Protein AF-A0AAW0QZ84-F1 (afdb_monomer_lite)

Organism: NCBI:txid1337665

Foldseek 3Di:
DVLVVVLVVLQVVQADPVPRGRDPVVVVVPDPDNDPVNDQDPVSVVVVVVVVVVVVVVVVVQVQQCPPVDFDDDVPDTDDPRHVVVVDDDD

Secondary structure (DSSP, 8-state):
-HHHHHHHHHHHHH--TTTSS--HHHHTT--GGGSGGGSPPHHHHHHHHHHHHHHHHHHHHHHHHSTT---EEETTEEE-SS-HHHHS---

Radius of gyration: 26.78 Å; chains: 1; bounding box: 60×28×64 Å

pLDDT: mean 84.31, std 12.15, range [56.38, 98.12]

Structure (mmCIF, N/CA/C/O backbone):
data_AF-A0AAW0QZ84-F1
#
_entry.id   AF-A0AAW0QZ84-F1
#
loop_
_atom_site.group_PDB
_atom_site.id
_atom_site.type_symbol
_atom_site.label_atom_id
_atom_site.label_alt_id
_atom_site.label_comp_id
_atom_site.label_asym_id
_atom_site.label_entity_id
_atom_site.label_seq_id
_atom_site.pdbx_PDB_ins_code
_atom_site.Cartn_x
_atom_site.Cartn_y
_atom_site.Cartn_z
_atom_site.occupancy
_atom_site.B_iso_or_equiv
_atom_site.auth_seq_id
_atom_site.auth_comp_id
_atom_site.auth_asym_id
_atom_site.auth_atom_id
_atom_site.pdbx_PDB_model_num
ATOM 1 N N . MET A 1 1 ? -12.575 -5.377 3.793 1.00 63.44 1 MET A N 1
ATOM 2 C CA . MET A 1 1 ? -13.046 -6.628 4.433 1.00 63.44 1 MET A CA 1
ATOM 3 C C . MET A 1 1 ? -12.154 -7.042 5.605 1.00 63.44 1 MET A C 1
ATOM 5 O O . MET A 1 1 ? -12.677 -7.167 6.698 1.00 63.44 1 MET A O 1
ATOM 9 N N . LEU A 1 2 ? -10.827 -7.152 5.441 1.00 81.31 2 LEU A N 1
ATOM 10 C CA . LEU A 1 2 ? -9.916 -7.566 6.530 1.00 81.31 2 LEU A CA 1
ATOM 11 C C . LEU A 1 2 ? -9.902 -6.633 7.755 1.00 81.31 2 LEU A C 1
ATOM 13 O O . LEU A 1 2 ? -9.979 -7.119 8.876 1.00 81.31 2 LEU A O 1
ATOM 17 N N . LEU A 1 3 ? -9.866 -5.308 7.561 1.00 84.62 3 LEU A N 1
ATOM 18 C CA . LEU A 1 3 ? -9.917 -4.351 8.681 1.00 84.62 3 LEU A CA 1
ATOM 19 C C . LEU A 1 3 ? -11.245 -4.399 9.449 1.00 84.62 3 LEU A C 1
ATOM 21 O O . LEU A 1 3 ? -11.259 -4.184 10.654 1.00 84.62 3 LEU A O 1
ATOM 25 N N . VAL A 1 4 ? -12.346 -4.714 8.759 1.00 86.19 4 VAL A N 1
ATOM 26 C CA . VAL A 1 4 ? -13.676 -4.842 9.375 1.00 86.19 4 VAL A CA 1
ATOM 27 C C . VAL A 1 4 ? -13.714 -6.072 10.276 1.00 86.19 4 VAL A C 1
ATOM 29 O O . VAL A 1 4 ? -14.049 -5.950 11.445 1.00 86.19 4 VAL A O 1
ATOM 32 N N . VAL A 1 5 ? -13.267 -7.225 9.769 1.00 90.38 5 VAL A N 1
ATOM 33 C CA . VAL A 1 5 ? -13.197 -8.469 10.555 1.00 90.38 5 VAL A CA 1
ATOM 34 C C . VAL A 1 5 ? -12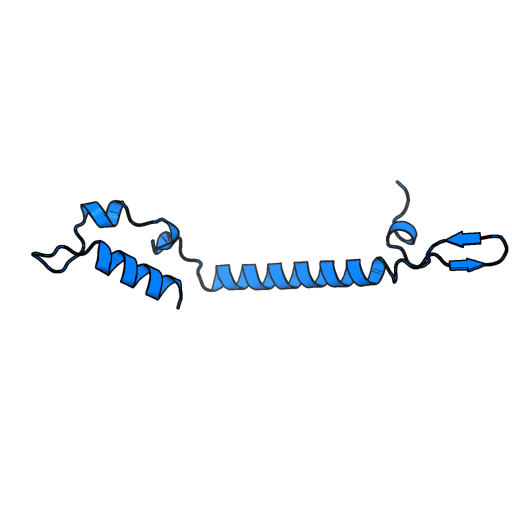.263 -8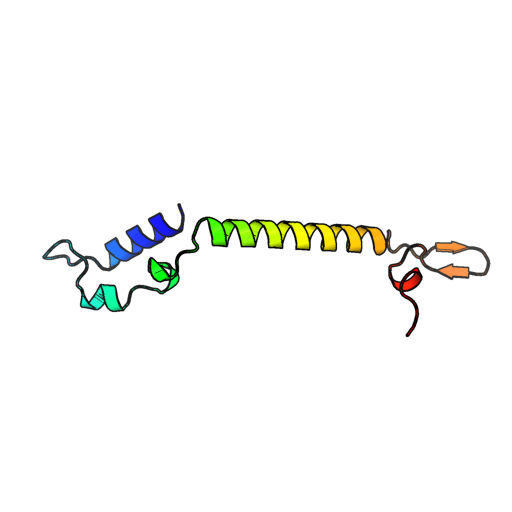.305 11.756 1.00 90.38 5 VAL A C 1
ATOM 36 O O . VAL A 1 5 ? -12.649 -8.584 12.885 1.00 90.38 5 VAL A O 1
ATOM 39 N N . ALA A 1 6 ? -11.066 -7.750 11.544 1.00 91.19 6 ALA A N 1
ATOM 40 C CA . ALA A 1 6 ? -10.114 -7.507 12.627 1.00 91.19 6 ALA A CA 1
ATOM 41 C C . ALA A 1 6 ? -10.669 -6.547 13.695 1.00 91.19 6 ALA A C 1
ATOM 43 O O . ALA A 1 6 ? -10.347 -6.673 14.880 1.00 91.19 6 ALA A O 1
ATOM 44 N N . ARG A 1 7 ? -11.513 -5.590 13.290 1.00 92.31 7 ARG A N 1
ATOM 45 C CA . ARG A 1 7 ? -12.192 -4.689 14.218 1.00 92.31 7 ARG A CA 1
ATOM 46 C C . ARG A 1 7 ? -13.250 -5.415 15.044 1.00 92.31 7 ARG A C 1
ATOM 48 O O . ARG A 1 7 ? -13.289 -5.220 16.257 1.00 92.31 7 ARG A O 1
ATOM 55 N N . GLU A 1 8 ? -14.076 -6.236 14.406 1.00 92.56 8 GLU A N 1
ATOM 56 C CA . GLU A 1 8 ? -15.124 -7.020 15.067 1.00 92.56 8 GLU A CA 1
ATOM 57 C C . GLU A 1 8 ? -14.541 -8.006 16.083 1.00 92.56 8 GLU A C 1
ATOM 59 O O . GLU A 1 8 ? -15.007 -8.054 17.225 1.00 92.56 8 GLU A O 1
ATOM 64 N N . ASP A 1 9 ? -13.482 -8.724 15.705 1.00 94.00 9 ASP A N 1
ATOM 65 C CA . ASP A 1 9 ? -12.774 -9.656 16.586 1.00 94.00 9 ASP A CA 1
ATOM 66 C C . ASP A 1 9 ? -12.212 -8.931 17.814 1.00 94.00 9 ASP A C 1
ATOM 68 O O . ASP A 1 9 ? -12.415 -9.352 18.960 1.00 94.00 9 ASP A O 1
ATOM 72 N N . TRP A 1 10 ? -11.564 -7.782 17.591 1.00 94.69 10 TRP A N 1
ATOM 73 C CA . TRP A 1 10 ? -11.024 -6.976 18.678 1.00 94.69 10 TRP A CA 1
ATOM 74 C C . TRP A 1 10 ? -12.130 -6.445 19.596 1.00 94.69 10 TRP A C 1
ATOM 76 O O . TRP A 1 10 ? -11.996 -6.517 20.821 1.00 94.69 10 TRP A O 1
ATOM 86 N N . ASP A 1 11 ? -1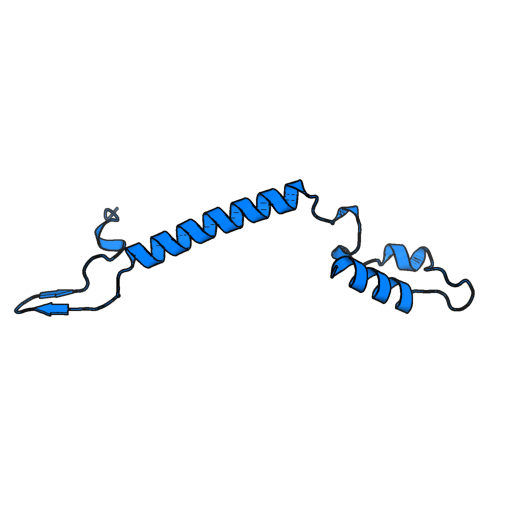3.233 -5.937 19.041 1.00 94.00 11 ASP A N 1
ATOM 87 C CA . ASP A 1 11 ? -14.367 -5.446 19.826 1.00 94.00 11 ASP A CA 1
ATOM 88 C C . ASP A 1 11 ? -15.012 -6.579 20.638 1.00 94.00 11 ASP A C 1
ATOM 90 O O . ASP A 1 11 ? -15.377 -6.357 21.796 1.00 94.00 11 ASP A O 1
ATOM 94 N N . HIS A 1 12 ? -15.107 -7.794 20.084 1.00 93.62 12 HIS A N 1
ATOM 95 C CA . HIS A 1 12 ? -15.636 -8.974 20.770 1.00 93.62 12 HIS A CA 1
ATOM 96 C C . HIS A 1 12 ? -14.785 -9.360 21.987 1.00 93.62 12 HIS A C 1
ATOM 98 O O . HIS A 1 12 ? -15.311 -9.482 23.097 1.00 93.62 12 HIS A O 1
ATOM 104 N N . GLU A 1 13 ? -13.467 -9.473 21.811 1.00 93.56 13 GLU A N 1
ATOM 105 C CA . GLU A 1 13 ? -12.526 -9.806 22.888 1.00 93.56 13 GLU A CA 1
ATOM 106 C C . GLU A 1 13 ? -12.485 -8.718 23.979 1.00 93.56 13 GLU A C 1
ATOM 108 O O . GLU A 1 13 ? -12.280 -8.976 25.172 1.00 93.56 13 GLU A O 1
ATOM 113 N N . ASN A 1 14 ? -12.714 -7.463 23.586 1.00 93.44 14 ASN A N 1
ATOM 114 C CA . ASN A 1 14 ? -12.589 -6.312 24.470 1.00 93.44 14 ASN A CA 1
ATOM 115 C C . ASN A 1 14 ? -13.912 -5.819 25.065 1.00 93.44 14 ASN A C 1
ATOM 117 O O . ASN A 1 14 ? -13.920 -4.889 25.881 1.00 93.44 14 ASN A O 1
ATOM 121 N N . ARG A 1 15 ? -15.017 -6.491 24.749 1.00 93.75 15 ARG A N 1
ATOM 122 C CA . ARG A 1 15 ? -16.352 -6.174 25.247 1.00 93.75 15 ARG A CA 1
ATOM 123 C C . ARG A 1 15 ? -16.486 -6.460 26.743 1.00 93.75 15 ARG A C 1
ATOM 125 O O . ARG A 1 15 ? -16.087 -7.506 27.251 1.00 93.75 15 ARG A O 1
ATOM 132 N N . SER A 1 16 ? -17.110 -5.543 27.480 1.00 90.81 16 SER A N 1
ATOM 133 C CA . SER A 1 16 ? -17.488 -5.799 28.872 1.00 90.81 16 SER A CA 1
ATOM 134 C C . SER A 1 16 ? -18.643 -6.796 28.944 1.00 90.81 16 SER A C 1
ATOM 136 O O . SER A 1 16 ? -19.697 -6.558 28.356 1.00 90.81 16 SER A O 1
ATOM 138 N N . LYS A 1 17 ? -18.494 -7.856 29.749 1.00 89.38 17 LYS A N 1
ATOM 139 C CA . LYS A 1 17 ? -19.568 -8.830 30.016 1.00 89.38 17 LYS A CA 1
ATOM 140 C C . LYS A 1 17 ? -20.793 -8.205 30.697 1.00 89.38 17 LYS A C 1
ATOM 142 O O . LYS A 1 17 ? -21.892 -8.717 30.547 1.00 89.38 17 LYS A O 1
ATOM 147 N N . ARG A 1 18 ? -20.613 -7.098 31.435 1.00 89.50 18 ARG A N 1
ATOM 148 C CA . ARG A 1 18 ? -21.695 -6.433 32.186 1.00 89.50 18 ARG A CA 1
ATOM 149 C C . ARG A 1 18 ? -22.520 -5.484 31.322 1.00 89.50 18 ARG A C 1
ATOM 151 O O . ARG A 1 18 ? -23.732 -5.434 31.458 1.00 89.50 18 ARG A O 1
ATOM 158 N N . THR A 1 19 ? -21.860 -4.676 30.494 1.00 89.00 19 THR A N 1
ATOM 159 C CA . THR A 1 19 ? -22.521 -3.602 29.728 1.00 89.00 19 THR A CA 1
ATOM 160 C C . THR A 1 19 ? -22.639 -3.909 28.243 1.00 89.00 19 THR A C 1
ATOM 162 O O . THR A 1 19 ? -23.301 -3.168 27.523 1.00 89.00 19 THR A O 1
ATOM 165 N N . GLY A 1 20 ? -21.960 -4.948 27.753 1.00 89.62 20 GLY A N 1
ATOM 166 C CA . GLY A 1 20 ? -21.918 -5.251 26.330 1.00 89.62 20 GLY A CA 1
ATOM 167 C C . GLY A 1 20 ? -21.295 -4.122 25.504 1.00 89.62 20 GLY A C 1
ATOM 168 O O . GLY A 1 20 ? -21.623 -3.986 24.330 1.00 89.62 20 GLY A O 1
ATOM 169 N N . ARG A 1 21 ? -20.425 -3.289 26.077 1.00 90.44 21 ARG A N 1
ATOM 170 C CA . ARG A 1 21 ? -19.694 -2.239 25.347 1.00 90.44 21 ARG A CA 1
ATOM 171 C C . ARG A 1 21 ? -18.205 -2.344 25.633 1.00 90.44 21 ARG A C 1
ATOM 173 O O . ARG A 1 21 ? -17.822 -2.833 26.699 1.00 90.44 21 ARG A O 1
ATOM 180 N N . VAL A 1 22 ? -17.380 -1.881 24.700 1.00 90.94 22 VAL A N 1
ATOM 181 C CA . VAL A 1 22 ? -15.936 -1.758 24.920 1.00 90.94 22 VAL A CA 1
ATOM 182 C C . VAL A 1 22 ? -15.684 -0.559 25.848 1.00 90.94 22 VAL A C 1
ATOM 184 O O . VAL A 1 22 ? -16.132 0.546 25.542 1.00 90.94 22 VAL A O 1
ATOM 187 N N . PRO A 1 23 ? -15.019 -0.738 27.004 1.00 92.69 23 PRO A N 1
ATOM 188 C CA . PRO A 1 23 ? -14.694 0.370 27.903 1.00 92.69 23 PRO A CA 1
ATOM 189 C C . PRO A 1 23 ? -13.709 1.365 27.273 1.00 92.69 23 PRO A C 1
ATOM 191 O O . PRO A 1 23 ? -12.782 0.956 26.573 1.00 92.69 23 PRO A O 1
ATOM 194 N N . SER A 1 24 ? -13.807 2.653 27.620 1.00 89.12 24 SER A N 1
ATOM 195 C CA . SER A 1 24 ? -12.905 3.701 27.105 1.00 89.12 24 SER A CA 1
ATOM 196 C C . SER A 1 24 ? -11.423 3.409 27.366 1.00 89.12 24 SER A C 1
ATOM 198 O O . SER A 1 24 ? -10.584 3.643 26.504 1.00 89.12 24 SER A O 1
ATOM 200 N N . ALA A 1 25 ? -11.092 2.803 28.512 1.00 91.31 25 ALA A N 1
ATOM 201 C CA . ALA A 1 25 ? -9.723 2.390 28.832 1.00 91.31 25 ALA A CA 1
ATOM 202 C C . ALA A 1 25 ? -9.148 1.357 27.842 1.00 91.31 25 ALA A C 1
ATOM 204 O O . ALA A 1 25 ? -7.936 1.307 27.635 1.00 91.31 25 ALA A O 1
ATOM 205 N N . LYS A 1 26 ? -10.007 0.532 27.228 1.00 90.75 26 LYS A N 1
ATOM 206 C CA . LYS A 1 26 ? -9.607 -0.426 26.194 1.00 90.75 26 LYS A CA 1
ATOM 207 C C . LYS A 1 26 ? -9.510 0.228 24.817 1.00 90.75 26 LYS A C 1
ATOM 209 O O . LYS A 1 26 ? -8.578 -0.087 24.090 1.00 90.75 26 LYS A O 1
ATOM 214 N N . LEU A 1 27 ? -10.380 1.190 24.498 1.00 88.69 27 LEU A N 1
ATOM 215 C CA . LEU A 1 27 ? -10.295 1.976 23.255 1.00 88.69 27 LEU A CA 1
ATOM 216 C C . LEU A 1 27 ? -8.972 2.750 23.132 1.00 88.69 27 LEU A C 1
ATOM 218 O O . LEU A 1 27 ? -8.411 2.829 22.048 1.00 88.69 27 LEU A O 1
ATOM 222 N N . ILE A 1 28 ? -8.404 3.238 24.240 1.00 87.62 28 ILE A N 1
ATOM 223 C CA . ILE A 1 28 ? -7.074 3.886 24.234 1.00 87.62 28 ILE A CA 1
ATOM 224 C C . ILE A 1 28 ? -5.966 2.908 23.792 1.00 87.62 28 ILE A C 1
ATOM 226 O O . ILE A 1 28 ? -4.976 3.306 23.173 1.00 87.62 28 ILE A O 1
ATOM 230 N N . LYS A 1 29 ? -6.141 1.613 24.080 1.00 90.19 29 LYS A N 1
ATOM 231 C CA . LYS A 1 29 ? -5.215 0.529 23.715 1.00 90.19 29 LYS A CA 1
ATOM 232 C C . LYS A 1 29 ? -5.518 -0.083 22.346 1.00 90.19 29 LYS A C 1
ATOM 234 O O . LYS A 1 29 ? -4.940 -1.113 22.008 1.00 90.19 29 LYS A O 1
ATOM 239 N N . LEU A 1 30 ? -6.403 0.535 21.564 1.00 92.50 30 LEU A N 1
ATOM 240 C CA . LEU A 1 30 ? -6.723 0.081 20.220 1.00 92.50 30 LEU A CA 1
ATOM 241 C C . LEU A 1 30 ? -5.445 0.067 19.356 1.00 92.50 30 LEU A C 1
ATOM 243 O O . LEU A 1 30 ? -4.743 1.094 19.303 1.00 92.50 30 LEU A O 1
ATOM 247 N N . PRO A 1 31 ? -5.118 -1.064 18.701 1.00 93.69 31 PRO A N 1
ATOM 248 C CA . PRO A 1 31 ? -3.991 -1.156 17.781 1.00 93.69 31 PRO A CA 1
ATOM 249 C C . PRO A 1 31 ? -4.054 -0.076 16.703 1.00 93.69 31 PRO A C 1
ATOM 251 O O . PRO A 1 31 ? -5.131 0.233 16.202 1.00 93.69 31 PRO A O 1
ATOM 254 N N . ARG A 1 32 ? -2.899 0.491 16.330 1.00 91.00 32 ARG A N 1
ATOM 255 C CA . ARG A 1 32 ? -2.820 1.632 15.397 1.00 91.00 32 ARG A CA 1
ATOM 256 C C . ARG A 1 32 ? -3.532 1.376 14.070 1.00 91.00 32 ARG A C 1
ATOM 258 O O . ARG A 1 32 ? -4.252 2.249 13.610 1.00 91.00 32 ARG A O 1
ATOM 265 N N . TYR A 1 33 ? -3.386 0.179 13.511 1.00 89.81 33 TYR A N 1
ATOM 266 C CA . TYR A 1 33 ? -3.988 -0.187 12.228 1.00 89.81 33 TYR A CA 1
ATOM 267 C C . TYR A 1 33 ? -5.523 -0.305 12.258 1.00 89.81 33 TYR A C 1
ATOM 269 O O . TYR A 1 33 ? -6.124 -0.372 11.196 1.00 89.81 33 TYR A O 1
ATOM 277 N N . LEU A 1 34 ? -6.150 -0.347 13.443 1.00 92.31 34 LEU A N 1
ATOM 278 C CA . LEU A 1 34 ? -7.612 -0.324 13.611 1.00 92.31 34 LEU A CA 1
ATOM 279 C C . LEU A 1 34 ? -8.151 1.074 13.934 1.00 92.31 34 LEU A C 1
ATOM 281 O O . LEU A 1 34 ? -9.349 1.222 14.187 1.00 92.31 34 LEU A O 1
ATOM 285 N N . ARG A 1 35 ? -7.273 2.078 14.037 1.00 90.44 35 ARG A N 1
ATOM 286 C CA . ARG A 1 35 ? -7.685 3.455 14.300 1.00 90.44 35 ARG A CA 1
ATOM 287 C C . ARG A 1 35 ? -7.956 4.148 12.978 1.00 90.44 35 ARG A C 1
ATOM 289 O O . ARG A 1 35 ? -7.116 4.092 12.081 1.00 90.44 35 ARG A O 1
ATOM 296 N N . GLU A 1 36 ? -9.090 4.830 12.906 1.00 88.19 36 GLU A N 1
ATOM 297 C CA . GLU A 1 36 ? -9.557 5.496 11.691 1.00 88.19 36 GLU A CA 1
ATOM 298 C C . GLU A 1 36 ? -8.539 6.506 11.160 1.00 88.19 36 GLU A C 1
ATOM 300 O O . GLU A 1 36 ? -8.328 6.568 9.954 1.00 88.19 36 GLU A O 1
ATOM 305 N N . GLU A 1 37 ? -7.826 7.219 12.038 1.00 89.06 37 GLU A N 1
ATOM 306 C CA . GLU A 1 37 ? -6.801 8.186 11.632 1.00 89.06 37 GLU A CA 1
ATOM 307 C C . GLU A 1 37 ? -5.587 7.566 10.918 1.00 89.06 37 GLU A C 1
ATOM 309 O O . GLU A 1 37 ? -4.820 8.287 10.289 1.00 89.06 37 GLU A O 1
ATOM 314 N N . ASN A 1 38 ? -5.392 6.247 11.023 1.00 89.56 38 ASN A N 1
ATOM 315 C CA . ASN A 1 38 ? -4.315 5.528 10.338 1.00 89.56 38 ASN A CA 1
ATOM 316 C C . ASN A 1 38 ? -4.823 4.725 9.133 1.00 89.56 38 ASN A C 1
ATOM 318 O O . ASN A 1 38 ? -4.047 3.984 8.526 1.00 89.56 38 ASN A O 1
ATOM 322 N N . HIS A 1 39 ? -6.116 4.803 8.812 1.00 90.25 39 HIS A N 1
ATOM 323 C CA . HIS A 1 39 ? -6.642 4.162 7.618 1.00 90.25 39 HIS A CA 1
ATOM 324 C C . HIS A 1 39 ? -6.232 4.967 6.389 1.00 90.25 39 HIS A C 1
ATOM 326 O O . HIS A 1 39 ? -6.374 6.186 6.344 1.00 90.25 39 HIS A O 1
ATOM 332 N N . LEU A 1 40 ? -5.740 4.255 5.380 1.00 91.00 40 LEU A N 1
ATOM 333 C CA . LEU A 1 40 ? -5.461 4.835 4.076 1.00 91.00 40 LEU A CA 1
ATOM 334 C C . LEU A 1 40 ? -6.777 5.280 3.436 1.00 91.00 40 LEU A C 1
ATOM 336 O O . LEU A 1 40 ? -7.727 4.493 3.348 1.00 91.00 40 LEU A O 1
ATOM 340 N N . SER A 1 41 ? -6.813 6.534 3.000 1.00 92.25 41 SER A N 1
ATOM 341 C CA . SER A 1 41 ? -7.906 7.078 2.202 1.00 92.25 4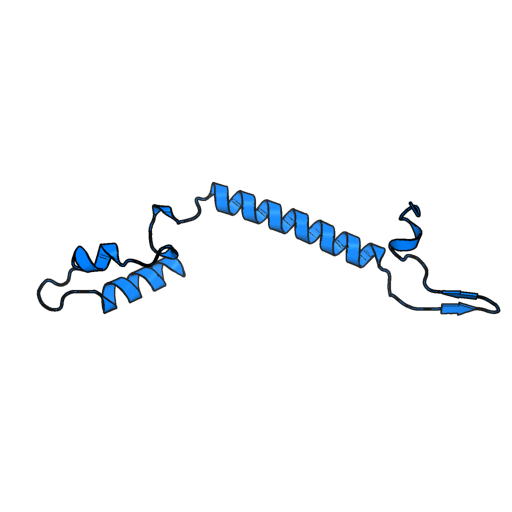1 SER A CA 1
ATOM 342 C C . SER A 1 41 ? -7.896 6.491 0.790 1.00 92.25 41 SER A C 1
ATOM 344 O O . SER A 1 41 ? -6.910 5.891 0.354 1.00 92.25 41 SER A O 1
ATOM 346 N N . ASP A 1 42 ? -8.978 6.697 0.038 1.00 94.38 42 ASP A N 1
ATOM 347 C CA . ASP A 1 42 ? -9.058 6.253 -1.360 1.00 94.38 42 ASP A CA 1
ATOM 348 C C . ASP A 1 42 ? -7.921 6.825 -2.219 1.00 94.38 42 ASP A C 1
ATOM 350 O O . ASP A 1 42 ? -7.375 6.118 -3.068 1.00 94.38 42 ASP A O 1
ATOM 354 N N . ASN A 1 43 ? -7.518 8.070 -1.944 1.00 96.62 43 ASN A N 1
ATOM 355 C CA . ASN A 1 43 ? -6.392 8.720 -2.607 1.00 96.62 43 ASN A CA 1
ATOM 356 C C . ASN A 1 43 ? -5.053 8.062 -2.239 1.00 96.62 43 ASN A C 1
ATOM 358 O O . ASN A 1 43 ? -4.220 7.828 -3.109 1.00 96.62 43 ASN A O 1
ATOM 362 N N . ASP A 1 44 ? -4.843 7.702 -0.970 1.00 95.19 44 ASP A N 1
ATOM 363 C CA . ASP A 1 44 ? -3.611 7.013 -0.563 1.00 95.19 44 ASP A CA 1
ATOM 364 C C . ASP A 1 44 ? -3.495 5.642 -1.248 1.00 95.19 44 ASP A C 1
ATOM 366 O O . ASP A 1 44 ? -2.428 5.263 -1.736 1.00 95.19 44 ASP A O 1
ATOM 370 N N . TRP A 1 45 ? -4.611 4.912 -1.356 1.00 96.00 45 TRP A N 1
ATOM 371 C CA . TRP A 1 45 ? -4.667 3.662 -2.116 1.00 96.00 45 TRP A CA 1
ATOM 372 C C . TRP A 1 45 ? -4.396 3.865 -3.606 1.00 96.00 45 TRP A C 1
ATOM 374 O O . TRP A 1 45 ? -3.767 3.016 -4.236 1.00 96.00 45 TRP A O 1
ATOM 384 N N . GLU A 1 46 ? -4.863 4.968 -4.185 1.00 97.69 46 GLU A N 1
ATOM 385 C CA . GLU A 1 46 ? -4.590 5.316 -5.577 1.00 97.69 46 GLU A CA 1
ATOM 386 C C . GLU A 1 46 ? -3.102 5.585 -5.819 1.00 97.69 46 GLU A C 1
ATOM 388 O O . GLU A 1 46 ? -2.520 5.016 -6.744 1.00 97.69 46 GLU A O 1
ATOM 393 N N . VAL A 1 47 ? -2.455 6.341 -4.932 1.00 97.94 47 VAL A N 1
ATOM 394 C CA . VAL A 1 47 ? -1.003 6.564 -4.975 1.00 97.94 47 VAL A CA 1
ATOM 395 C C . VAL A 1 47 ? -0.240 5.239 -4.898 1.00 97.94 47 VAL A C 1
ATOM 397 O O . VAL A 1 47 ? 0.688 5.021 -5.680 1.00 97.94 47 VAL A O 1
ATOM 400 N N . LEU A 1 48 ? -0.648 4.318 -4.018 1.00 98.00 48 LEU A N 1
ATOM 401 C CA . LEU A 1 48 ? -0.030 2.990 -3.927 1.00 98.00 48 LEU A CA 1
ATOM 402 C C . LEU A 1 48 ? -0.203 2.168 -5.214 1.00 98.00 48 LEU A C 1
ATOM 404 O O . LEU A 1 48 ? 0.740 1.498 -5.629 1.00 98.00 48 LEU A O 1
ATOM 408 N N . ARG A 1 49 ? -1.359 2.251 -5.888 1.00 97.81 49 ARG A N 1
ATOM 409 C CA . ARG A 1 49 ? -1.571 1.599 -7.196 1.00 97.81 49 ARG A CA 1
ATOM 410 C C . ARG A 1 49 ? -0.667 2.175 -8.286 1.00 97.81 49 ARG A C 1
ATOM 412 O O . ARG A 1 49 ? -0.152 1.428 -9.119 1.00 97.81 49 ARG A O 1
ATOM 419 N N . HIS A 1 50 ? -0.454 3.489 -8.291 1.00 98.12 50 HIS A N 1
ATOM 420 C CA . HIS A 1 50 ? 0.486 4.112 -9.222 1.00 98.12 50 HIS A CA 1
ATOM 421 C C . HIS A 1 50 ? 1.926 3.680 -8.951 1.00 98.12 50 HIS A C 1
ATOM 423 O O . HIS A 1 50 ? 2.648 3.361 -9.894 1.00 98.12 50 HIS A O 1
ATOM 429 N N . LEU A 1 51 ? 2.329 3.613 -7.680 1.00 98.12 51 LEU A N 1
ATOM 430 C CA . LEU A 1 51 ? 3.650 3.119 -7.301 1.00 98.12 51 LEU A CA 1
ATOM 431 C C . LEU A 1 51 ? 3.867 1.673 -7.772 1.00 98.12 51 LEU A C 1
ATOM 433 O O . LEU A 1 51 ? 4.885 1.391 -8.398 1.00 98.12 51 LEU A O 1
ATOM 437 N N . ASP A 1 52 ? 2.900 0.787 -7.535 1.00 97.94 5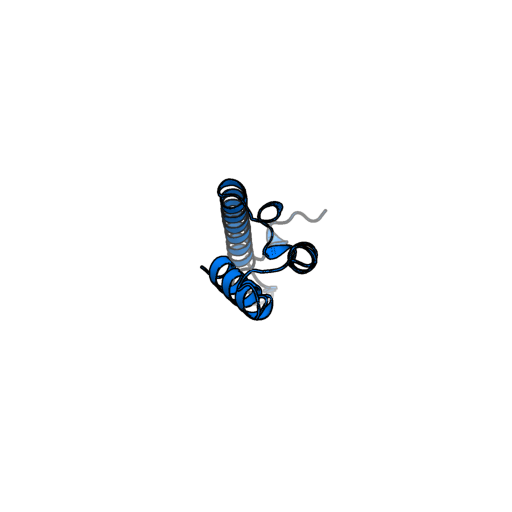2 ASP A N 1
ATOM 438 C CA . ASP A 1 52 ? 2.932 -0.608 -7.997 1.00 97.94 52 ASP A CA 1
ATOM 439 C C . ASP A 1 52 ? 3.073 -0.712 -9.525 1.00 97.94 52 ASP A C 1
ATOM 441 O O . ASP A 1 52 ? 3.912 -1.454 -10.042 1.00 97.94 52 ASP A O 1
ATOM 445 N N . SER A 1 53 ? 2.330 0.121 -10.258 1.00 98.00 53 SER A N 1
ATOM 446 C CA . SER A 1 53 ? 2.416 0.191 -11.722 1.00 98.00 53 SER A CA 1
ATOM 447 C C . SER A 1 53 ? 3.813 0.609 -12.191 1.00 98.00 53 SER A C 1
ATOM 449 O O . SER A 1 53 ? 4.377 -0.003 -13.098 1.00 98.00 53 SER A O 1
ATOM 451 N N . ILE A 1 54 ? 4.398 1.631 -11.558 1.00 97.81 54 ILE A N 1
ATOM 452 C CA . ILE A 1 54 ? 5.750 2.110 -11.874 1.00 97.81 54 ILE A CA 1
ATOM 453 C C . ILE A 1 54 ? 6.779 1.004 -11.616 1.00 97.81 54 ILE A C 1
ATOM 455 O O . ILE A 1 54 ? 7.603 0.716 -12.484 1.00 97.81 54 ILE A O 1
ATOM 459 N N . LEU A 1 55 ? 6.720 0.359 -10.448 1.00 97.81 55 LEU A N 1
ATOM 460 C CA . LEU A 1 55 ? 7.647 -0.713 -10.082 1.00 97.81 55 LEU A CA 1
ATOM 461 C C . LEU A 1 55 ? 7.532 -1.917 -11.023 1.00 97.81 55 LEU A C 1
ATOM 463 O O . LEU A 1 55 ? 8.553 -2.461 -11.437 1.00 97.81 55 LEU A O 1
ATOM 467 N N . THR A 1 56 ? 6.317 -2.274 -11.434 1.00 96.81 56 THR A N 1
ATOM 468 C CA . THR A 1 56 ? 6.074 -3.356 -12.399 1.00 96.81 56 THR A CA 1
ATOM 469 C C . THR A 1 56 ? 6.690 -3.051 -13.767 1.00 96.81 56 THR A C 1
ATOM 471 O O . THR A 1 56 ? 7.265 -3.934 -14.412 1.00 96.81 56 THR A O 1
ATOM 474 N N . ILE A 1 57 ? 6.617 -1.794 -14.219 1.00 95.88 57 ILE A N 1
ATOM 475 C CA . ILE A 1 57 ? 7.276 -1.364 -15.460 1.00 95.88 57 ILE A CA 1
ATOM 476 C C . ILE A 1 57 ? 8.791 -1.517 -15.323 1.00 95.88 57 ILE A C 1
ATOM 478 O O . ILE A 1 57 ? 9.418 -2.106 -16.203 1.00 95.88 57 ILE A O 1
ATOM 482 N N . PHE A 1 58 ? 9.378 -1.045 -14.220 1.00 93.44 58 PHE A N 1
ATOM 483 C CA . PHE A 1 58 ? 10.814 -1.199 -13.979 1.00 93.44 58 PHE A CA 1
ATOM 484 C C . PHE A 1 58 ? 11.239 -2.666 -13.958 1.00 93.44 58 PHE A C 1
ATOM 486 O O . PHE A 1 58 ? 12.198 -3.023 -14.638 1.00 93.44 58 PHE A O 1
ATOM 493 N N . GLU A 1 59 ? 10.512 -3.527 -13.249 1.00 91.62 59 GLU A N 1
ATOM 494 C CA . GLU A 1 59 ? 10.791 -4.964 -13.211 1.00 91.62 59 GLU A CA 1
ATOM 495 C C . GLU A 1 59 ? 10.745 -5.582 -14.617 1.00 91.62 59 GLU A C 1
ATOM 497 O O . GLU A 1 59 ? 11.636 -6.338 -15.000 1.00 91.62 59 GLU A O 1
ATOM 502 N N . THR A 1 60 ? 9.734 -5.227 -15.412 1.00 90.00 60 THR A N 1
ATOM 503 C CA . THR A 1 60 ? 9.580 -5.717 -16.789 1.00 90.00 60 THR A CA 1
ATOM 504 C C . THR A 1 60 ? 10.735 -5.265 -17.678 1.00 90.00 60 THR A C 1
ATOM 506 O O . THR A 1 60 ? 11.285 -6.064 -18.439 1.00 90.00 60 THR A O 1
ATOM 509 N N . VAL A 1 61 ? 11.131 -3.995 -17.573 1.00 87.94 61 VAL A N 1
ATOM 510 C CA . VAL A 1 61 ? 12.260 -3.438 -18.324 1.00 87.94 61 VAL A CA 1
ATOM 511 C C . VAL A 1 61 ? 13.555 -4.137 -17.929 1.00 87.94 61 VAL A C 1
ATOM 513 O O . VAL A 1 61 ? 14.277 -4.582 -18.814 1.00 87.94 61 VAL A O 1
ATOM 516 N N . VAL A 1 62 ? 13.824 -4.310 -16.633 1.00 84.81 62 VAL A N 1
ATOM 517 C CA . VAL A 1 62 ? 15.018 -5.020 -16.148 1.00 84.81 62 VAL A CA 1
ATOM 518 C C . VAL A 1 62 ? 15.046 -6.452 -16.675 1.00 84.81 62 VAL A C 1
ATOM 520 O O . VAL A 1 62 ? 16.020 -6.830 -17.316 1.00 84.81 62 VAL A O 1
ATOM 523 N N . LYS A 1 63 ? 13.954 -7.215 -16.537 1.00 81.62 63 LYS A N 1
ATOM 524 C CA . LYS A 1 63 ? 13.863 -8.586 -17.075 1.00 81.62 63 LYS A CA 1
ATOM 525 C C . LYS A 1 63 ? 14.082 -8.649 -18.587 1.00 81.62 63 LYS A C 1
ATOM 527 O O . LYS A 1 63 ? 14.653 -9.611 -19.088 1.00 81.62 63 LYS A O 1
ATOM 532 N N . THR A 1 64 ? 13.620 -7.638 -19.321 1.00 81.25 64 THR A N 1
ATOM 533 C CA . THR A 1 64 ? 13.820 -7.556 -20.775 1.00 81.25 64 THR A CA 1
ATOM 534 C C . THR A 1 64 ? 15.276 -7.235 -21.120 1.00 81.25 64 THR A C 1
ATOM 536 O O . THR A 1 64 ? 15.822 -7.807 -22.060 1.00 81.25 64 THR A O 1
ATOM 539 N N . LEU A 1 65 ? 15.905 -6.334 -20.361 1.00 75.19 65 LEU A N 1
ATOM 540 C CA . LEU A 1 65 ? 17.282 -5.881 -20.569 1.00 75.19 65 LEU A CA 1
ATOM 541 C C . LEU A 1 65 ? 18.346 -6.843 -20.027 1.00 75.19 65 LEU A C 1
ATOM 543 O O . LEU A 1 65 ? 19.492 -6.743 -20.438 1.00 75.19 65 LEU A O 1
ATOM 547 N N . GLU A 1 66 ? 18.020 -7.745 -19.105 1.00 75.00 66 GLU A N 1
ATOM 548 C CA . GLU A 1 66 ? 18.952 -8.781 -18.634 1.00 75.00 66 GLU A CA 1
ATOM 549 C C . GLU A 1 66 ? 19.132 -9.921 -19.660 1.00 75.00 66 GLU A C 1
ATOM 551 O O . GLU A 1 66 ? 20.118 -10.663 -19.601 1.00 75.00 66 GLU A O 1
ATOM 556 N N . GLY A 1 67 ? 18.223 -10.033 -20.637 1.00 68.12 67 GLY A N 1
ATOM 557 C CA . GLY A 1 67 ? 18.261 -11.059 -21.678 1.00 68.12 67 GLY A CA 1
ATOM 558 C C . GLY A 1 67 ? 18.002 -12.475 -21.142 1.00 68.12 67 GLY A C 1
ATOM 559 O O . GLY A 1 67 ? 17.510 -12.666 -20.034 1.00 68.12 67 GLY A O 1
ATOM 560 N N . ASP A 1 68 ? 18.327 -13.513 -21.925 1.00 66.38 68 ASP A N 1
ATOM 561 C CA . ASP A 1 68 ? 18.182 -14.916 -21.488 1.00 66.38 68 ASP A CA 1
ATOM 562 C C . ASP A 1 68 ? 19.337 -15.398 -20.587 1.00 66.38 68 ASP A C 1
ATOM 564 O O . ASP A 1 68 ? 19.363 -16.567 -20.195 1.00 66.38 68 ASP A O 1
ATOM 568 N N . GLY A 1 69 ? 20.303 -14.519 -20.282 1.00 62.03 69 GLY A N 1
ATOM 569 C CA . GLY A 1 69 ? 21.510 -14.828 -19.512 1.00 62.03 69 GLY A CA 1
ATOM 570 C C . GLY A 1 69 ? 22.382 -15.928 -20.130 1.00 62.03 69 GLY A C 1
ATOM 571 O O . GLY A 1 69 ? 23.274 -16.456 -19.461 1.00 62.03 69 GLY A O 1
ATOM 572 N N . LYS A 1 70 ? 22.127 -16.332 -21.384 1.00 65.56 70 LYS A N 1
ATOM 573 C CA . LYS A 1 70 ? 22.819 -17.466 -21.999 1.00 65.56 70 LYS A CA 1
ATOM 574 C C . LYS A 1 70 ? 24.141 -17.008 -22.588 1.00 65.56 70 LYS A C 1
ATOM 576 O O . LYS A 1 70 ? 24.188 -16.379 -23.646 1.00 65.56 70 LYS A O 1
ATOM 581 N N . VAL A 1 71 ? 25.225 -17.427 -21.943 1.00 66.31 71 VAL A N 1
ATOM 582 C CA . VAL A 1 71 ? 26.566 -17.362 -22.526 1.00 66.31 71 VAL A CA 1
ATOM 583 C C . VAL A 1 71 ? 26.592 -18.259 -23.760 1.00 66.31 71 VAL A C 1
ATOM 585 O O . VAL A 1 71 ? 26.315 -19.458 -23.683 1.00 66.31 71 VAL A O 1
ATOM 588 N N . ARG A 1 72 ? 26.894 -17.671 -24.916 1.00 74.06 72 ARG A N 1
ATOM 589 C CA . ARG A 1 72 ? 27.081 -18.399 -26.170 1.00 74.06 72 ARG A CA 1
ATOM 590 C C . ARG A 1 72 ? 28.562 -18.381 -26.499 1.00 74.06 72 ARG A C 1
ATOM 592 O O . ARG A 1 72 ? 29.178 -17.320 -26.517 1.00 74.06 72 ARG A O 1
ATOM 599 N N . ASP A 1 73 ? 29.105 -19.560 -26.766 1.00 71.75 73 ASP A N 1
ATOM 600 C CA . ASP A 1 73 ? 30.483 -19.712 -27.211 1.00 71.75 73 ASP A CA 1
ATOM 601 C C . ASP A 1 73 ? 30.502 -19.907 -28.730 1.00 71.75 73 ASP A C 1
ATOM 603 O O . ASP A 1 73 ? 29.842 -20.802 -29.270 1.00 71.75 73 ASP A O 1
ATOM 607 N N . ARG A 1 74 ? 31.193 -19.018 -29.444 1.00 67.62 74 ARG A N 1
ATOM 608 C CA . ARG A 1 74 ? 31.386 -19.089 -30.899 1.00 67.62 74 ARG A CA 1
ATOM 609 C C . ARG A 1 74 ? 32.857 -18.846 -31.177 1.00 67.62 74 ARG A C 1
ATOM 611 O O . ARG A 1 74 ? 33.370 -17.843 -30.709 1.00 67.62 74 ARG A O 1
ATOM 618 N N . GLN A 1 75 ? 33.495 -19.744 -31.936 1.00 66.06 75 GLN A N 1
ATOM 619 C CA . GLN A 1 75 ? 34.915 -19.719 -32.344 1.00 66.06 75 GLN A CA 1
ATOM 620 C C . GLN A 1 75 ? 35.654 -18.403 -32.016 1.00 66.06 75 GLN A C 1
ATOM 622 O O . GLN A 1 75 ? 35.672 -17.474 -32.820 1.00 66.06 75 GLN A O 1
ATOM 627 N N . GLY A 1 76 ? 36.257 -18.340 -30.823 1.00 72.12 76 GLY A N 1
ATOM 628 C CA . GLY A 1 76 ? 37.101 -17.224 -30.378 1.00 72.12 76 GLY A CA 1
ATOM 629 C C . GLY A 1 76 ? 36.438 -16.170 -29.481 1.00 72.12 76 GLY A C 1
ATOM 630 O O . GLY A 1 76 ? 37.143 -15.286 -29.003 1.00 72.12 76 GLY A O 1
ATOM 631 N N . TRP A 1 77 ? 35.132 -16.254 -29.213 1.00 64.69 77 TRP A N 1
ATOM 632 C CA . TRP A 1 77 ? 34.426 -15.348 -28.306 1.00 64.69 77 TRP A CA 1
ATOM 633 C C . TRP A 1 77 ? 33.368 -16.074 -27.470 1.00 64.69 77 TRP A C 1
ATOM 635 O O . TRP A 1 77 ? 32.454 -16.707 -28.007 1.00 64.69 77 TRP A O 1
ATOM 645 N N . SER A 1 78 ? 33.461 -15.897 -26.152 1.00 65.69 78 SER A N 1
ATOM 646 C CA . SER A 1 78 ? 32.466 -16.361 -25.188 1.00 65.69 78 SER A CA 1
ATOM 647 C C . SER A 1 78 ? 31.838 -15.155 -24.488 1.00 65.69 78 SER A C 1
ATOM 649 O O . SER A 1 78 ? 32.528 -14.391 -23.811 1.00 65.69 78 SER A O 1
ATOM 651 N N . GLY A 1 79 ? 30.525 -14.983 -24.634 1.00 67.75 79 GLY A N 1
ATOM 652 C CA . GLY A 1 79 ? 29.802 -13.895 -23.980 1.00 67.75 79 GLY A CA 1
ATOM 653 C C . GLY A 1 79 ? 28.285 -14.026 -24.079 1.00 67.75 79 GLY A C 1
ATOM 654 O O . GLY A 1 79 ? 27.751 -14.857 -24.817 1.00 67.75 79 GLY A O 1
ATOM 655 N N . SER A 1 80 ? 27.585 -13.216 -23.289 1.00 65.69 80 SER A N 1
ATOM 656 C CA . SER A 1 80 ? 26.133 -13.031 -23.371 1.00 65.69 80 SER A CA 1
ATOM 657 C C . SER A 1 80 ? 25.859 -11.732 -24.126 1.00 65.69 80 SER A C 1
ATOM 659 O O . SER A 1 80 ? 26.565 -10.754 -23.904 1.00 65.69 80 SER A O 1
ATOM 661 N N . TYR A 1 81 ? 24.860 -11.720 -25.009 1.00 62.50 81 TYR A N 1
ATOM 662 C CA . TYR A 1 81 ? 24.411 -10.505 -25.700 1.00 62.50 81 TYR A CA 1
ATOM 663 C C . TYR A 1 81 ? 23.141 -9.969 -25.053 1.00 62.50 81 TYR A C 1
ATOM 665 O O . TYR A 1 81 ? 22.279 -10.761 -24.672 1.00 62.50 81 TYR A O 1
ATOM 673 N N . GLY A 1 82 ? 22.998 -8.643 -25.025 1.00 63.28 82 GLY A N 1
ATOM 674 C CA . GLY A 1 82 ? 21.783 -7.997 -24.539 1.00 63.28 82 GLY A CA 1
ATOM 675 C C . GLY A 1 82 ? 21.720 -8.003 -23.022 1.00 63.28 82 GLY A C 1
ATOM 676 O O . GLY A 1 82 ? 20.653 -8.234 -22.471 1.00 63.28 82 GLY A O 1
ATOM 677 N N . ASN A 1 83 ? 22.869 -7.813 -22.370 1.00 68.00 83 ASN A N 1
ATOM 678 C CA . ASN A 1 83 ? 22.924 -7.524 -20.949 1.00 68.00 83 ASN A CA 1
ATOM 679 C C . ASN A 1 83 ? 22.723 -6.012 -20.746 1.00 68.00 83 ASN A C 1
ATOM 681 O O . ASN A 1 83 ? 23.213 -5.208 -21.539 1.00 68.00 83 ASN A O 1
ATOM 685 N N . VAL A 1 84 ? 22.067 -5.602 -19.660 1.00 66.94 84 VAL A N 1
ATOM 686 C CA . VAL A 1 84 ? 21.926 -4.189 -19.277 1.00 66.94 84 VAL A CA 1
ATOM 687 C C . VAL A 1 84 ? 23.279 -3.464 -19.221 1.00 66.94 84 VAL A C 1
ATOM 689 O O . VAL A 1 84 ? 23.376 -2.291 -19.572 1.00 66.94 84 VAL A O 1
ATOM 692 N N . TRP A 1 85 ? 24.360 -4.164 -18.878 1.00 71.50 85 TRP A N 1
ATOM 693 C CA . TRP A 1 85 ? 25.713 -3.604 -18.866 1.00 71.50 85 TRP A CA 1
ATOM 694 C C . TRP A 1 85 ? 26.285 -3.301 -20.260 1.00 71.50 85 TRP A C 1
ATOM 696 O O . TRP A 1 85 ? 27.251 -2.547 -20.348 1.00 71.50 85 TRP A O 1
ATOM 706 N N . ASP A 1 86 ? 25.696 -3.831 -21.338 1.00 66.12 86 ASP A N 1
ATOM 707 C CA . ASP A 1 86 ? 26.086 -3.509 -22.720 1.00 66.12 86 ASP A CA 1
ATOM 708 C C . ASP A 1 86 ? 25.609 -2.103 -23.135 1.00 66.12 86 ASP A C 1
ATOM 710 O O . ASP A 1 86 ? 26.191 -1.487 -24.027 1.00 66.12 86 ASP A O 1
ATOM 714 N N . VAL A 1 87 ? 24.546 -1.592 -22.497 1.00 66.06 87 VAL A N 1
ATOM 715 C CA . VAL A 1 87 ? 23.942 -0.277 -22.789 1.00 66.06 87 VAL A CA 1
ATOM 716 C C . VAL A 1 87 ? 24.286 0.801 -21.763 1.00 66.06 87 VAL A C 1
ATOM 718 O O . VAL A 1 87 ? 24.161 1.986 -22.073 1.00 66.06 87 VAL A O 1
ATOM 721 N N . VAL A 1 88 ? 24.739 0.434 -20.561 1.00 72.12 88 VAL A N 1
ATOM 722 C CA . VAL A 1 88 ? 25.185 1.400 -19.547 1.00 72.12 88 VAL A CA 1
ATOM 723 C C . VAL A 1 88 ? 26.598 1.896 -19.896 1.00 72.12 88 VAL A C 1
ATOM 725 O O . VAL A 1 88 ? 27.535 1.092 -19.900 1.00 72.12 88 VAL A O 1
ATOM 728 N N . PRO A 1 89 ? 26.806 3.204 -20.160 1.00 62.62 89 PRO A N 1
ATOM 729 C CA . PRO A 1 89 ? 28.144 3.745 -20.367 1.00 62.62 89 PRO A CA 1
ATOM 730 C C . PRO A 1 89 ? 28.982 3.530 -19.106 1.00 62.62 89 PRO A C 1
ATOM 732 O O . PRO A 1 89 ? 28.535 3.851 -18.004 1.00 62.62 89 PRO A O 1
ATOM 735 N N . ARG A 1 90 ? 30.200 2.998 -19.254 1.00 68.25 90 ARG A N 1
ATOM 736 C CA . ARG A 1 90 ? 31.149 2.950 -18.136 1.00 68.25 90 ARG A C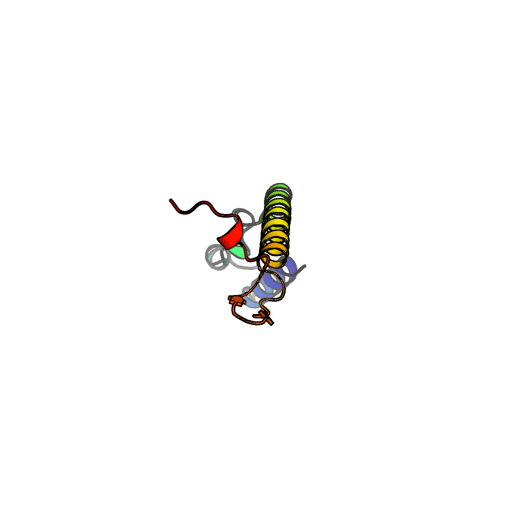A 1
ATOM 737 C C . ARG A 1 90 ? 31.503 4.389 -17.753 1.00 68.25 90 ARG A C 1
ATOM 739 O O . ARG A 1 90 ? 32.083 5.099 -18.573 1.00 68.25 90 ARG A O 1
ATOM 746 N N . LEU A 1 91 ? 31.095 4.799 -16.553 1.00 56.38 91 LEU A N 1
ATOM 747 C CA . LEU A 1 91 ? 31.564 6.022 -15.898 1.00 56.38 91 LEU A CA 1
ATOM 748 C C . LEU A 1 91 ? 33.035 5.882 -15.496 1.00 56.38 91 LEU A C 1
ATOM 750 O O . LEU A 1 91 ? 33.431 4.754 -15.117 1.00 56.38 91 LEU A O 1
#

Sequence (91 aa):
MLLVVAREDWDHENRSKRTGRVPSAKLIKLPRYLREENHLSDNDWEVLRHLDSILTIFETVVKTLEGDGKVRDRQGWSGSYGNVWDVVPRL